Protein AF-A0A2I0J7Q1-F1 (afdb_monomer)

InterPro domains:
  IPR002937 Amine oxidase [PF01593] (71-118)
  IPR036188 FAD/NAD(P)-binding domain superfamily [G3DSA:3.50.50.60] (27-118)
  IPR036188 FAD/NAD(P)-binding domain superfamily [SSF51905] (60-118)
  IPR050464 Zeta Carotene Desaturase and Related Oxidoreductases [PTHR42923] (53-118)

Organism: Punica granatum (NCBI:txid22663)

Radius of gyration: 31.83 Å; Cα contacts (8 Å, |Δi|>4): 105; chains: 1; bounding box: 66×80×73 Å

Nearest PDB structures (foldseek):
  5mog-assembly1_C  TM=1.011E+00  e=1.249E-06  Oryza sativa Indica Group
  4e0v-assembly1_B  TM=7.096E-01  e=1.143E-04  Bothrops jararacussu
  5z2g-assembly1_A  TM=7.020E-01  e=7.630E-04  Naja atra
  5ts5-assembly2_C  TM=7.085E-01  e=8.697E-04  Bothrops atrox
  1reo-assembly1_A  TM=7.140E-01  e=7.630E-04  Gloydius halys

Foldseek 3Di:
DDDDDDDDPPPPPPPPDPPPPPPPDDDDDDDPDPPPCPDPVNVVVVVVLCCLLVDDADPDAEEAEAEAQAPVSVVVCSSSVSNHHHYDYDYPDPFHHVCATWDADPVRDIDGSDDDDD

Secondary structure (DSSP, 8-state):
-----------------------------PPPPP--TTSHHHHHHHHHHHHHHHSPPPSSPPEEEEE--BHHHHHHHHHHHHTT-EEEEE-SSSSSBGGG-EEE-SSS-EEESS----

Structure (mmCIF, N/CA/C/O backbone):
data_AF-A0A2I0J7Q1-F1
#
_entry.id   AF-A0A2I0J7Q1-F1
#
loop_
_atom_site.group_PDB
_atom_site.id
_atom_site.type_symbol
_atom_site.label_atom_id
_atom_site.label_alt_id
_atom_site.label_comp_id
_atom_site.label_asym_id
_atom_site.label_entity_id
_atom_site.label_seq_id
_atom_site.pdbx_PDB_ins_code
_atom_site.Cartn_x
_atom_site.Cartn_y
_atom_site.Cartn_z
_atom_site.occupancy
_atom_site.B_iso_or_equiv
_atom_site.auth_seq_id
_atom_site.auth_comp_id
_atom_site.auth_asym_id
_atom_site.auth_atom_id
_atom_site.pdbx_PDB_model_num
ATOM 1 N N . MET A 1 1 ? 40.558 65.010 -53.319 1.00 40.22 1 MET A N 1
ATOM 2 C CA . MET A 1 1 ? 39.927 65.103 -51.984 1.00 40.22 1 MET A CA 1
ATOM 3 C C . MET A 1 1 ? 39.454 63.716 -51.587 1.00 40.22 1 MET A C 1
ATOM 5 O O . MET A 1 1 ? 38.856 63.064 -52.430 1.00 40.22 1 MET A O 1
ATOM 9 N N . GLY A 1 2 ? 39.738 63.268 -50.361 1.00 37.12 2 GLY A N 1
ATOM 10 C CA . GLY A 1 2 ? 39.254 61.985 -49.833 1.00 37.12 2 GLY A CA 1
ATOM 11 C C . GLY A 1 2 ? 40.355 61.156 -49.176 1.00 37.12 2 GLY A C 1
ATOM 12 O O . GLY A 1 2 ? 40.897 60.236 -49.775 1.00 37.12 2 GLY A O 1
ATOM 13 N N . THR A 1 3 ? 40.706 61.518 -47.947 1.00 38.22 3 THR A N 1
ATOM 14 C CA . THR A 1 3 ? 41.602 60.792 -47.038 1.00 38.22 3 THR A CA 1
ATOM 15 C C . THR A 1 3 ? 41.003 59.445 -46.623 1.00 38.22 3 THR A C 1
ATOM 17 O O . THR A 1 3 ? 39.934 59.418 -46.018 1.00 38.22 3 THR A O 1
ATOM 20 N N . SER A 1 4 ? 41.707 58.338 -46.876 1.00 36.66 4 SER A N 1
ATOM 21 C CA . SER A 1 4 ? 41.427 57.044 -46.240 1.00 36.66 4 SER A CA 1
ATOM 22 C C . SER A 1 4 ? 42.378 56.865 -45.054 1.00 36.66 4 SER A C 1
ATOM 24 O O . SER A 1 4 ? 43.594 56.754 -45.221 1.00 36.66 4 SER A O 1
ATOM 26 N N . LEU A 1 5 ? 41.818 56.924 -43.846 1.00 37.75 5 LEU A N 1
ATOM 27 C CA . LEU A 1 5 ? 42.513 56.692 -42.582 1.00 37.75 5 LEU A CA 1
ATOM 28 C C . LEU A 1 5 ? 42.970 55.229 -42.506 1.00 37.75 5 LEU A C 1
ATOM 30 O O . LEU A 1 5 ? 42.154 54.309 -42.513 1.00 37.75 5 LEU A O 1
ATOM 34 N N . ARG A 1 6 ? 44.286 55.015 -42.415 1.00 40.81 6 ARG A N 1
ATOM 35 C CA . ARG A 1 6 ? 44.871 53.718 -42.060 1.00 40.81 6 ARG A CA 1
ATOM 36 C C . ARG A 1 6 ? 44.786 53.550 -40.546 1.00 40.81 6 ARG A C 1
ATOM 38 O O . ARG A 1 6 ? 45.542 54.193 -39.825 1.00 40.81 6 ARG A O 1
ATOM 45 N N . THR A 1 7 ? 43.922 52.661 -40.070 1.00 35.44 7 THR A N 1
ATOM 46 C CA . THR A 1 7 ? 43.975 52.198 -38.678 1.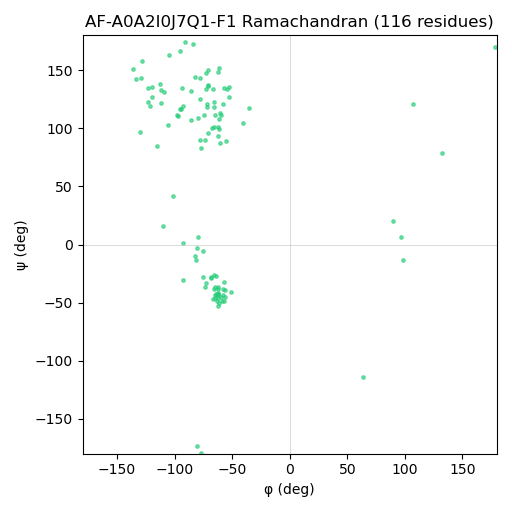00 35.44 7 THR A CA 1
ATOM 47 C C . THR A 1 7 ? 44.783 50.907 -38.638 1.00 35.44 7 THR A C 1
ATOM 49 O O . THR A 1 7 ? 44.411 49.912 -39.259 1.00 35.44 7 THR A O 1
ATOM 52 N N . ALA A 1 8 ? 45.920 50.929 -37.943 1.00 39.81 8 ALA A N 1
ATOM 53 C CA . ALA A 1 8 ? 46.731 49.744 -37.700 1.00 39.81 8 ALA A CA 1
ATOM 54 C C . ALA A 1 8 ? 45.939 48.758 -36.827 1.00 39.81 8 ALA A C 1
ATOM 56 O O . ALA A 1 8 ? 45.665 49.026 -35.658 1.00 39.81 8 ALA A O 1
ATOM 57 N N . TYR A 1 9 ? 45.555 47.620 -37.403 1.00 35.22 9 TYR A N 1
ATOM 58 C CA . TYR A 1 9 ? 44.965 46.518 -36.653 1.00 35.22 9 TYR A CA 1
ATOM 59 C C . TYR A 1 9 ? 46.098 45.781 -35.931 1.00 35.22 9 TYR A C 1
ATOM 61 O O . TYR A 1 9 ? 46.725 44.876 -36.483 1.00 35.22 9 TYR A O 1
ATOM 69 N N . ASN A 1 10 ? 46.409 46.208 -34.706 1.00 41.19 10 ASN A N 1
ATOM 70 C CA . ASN A 1 10 ? 47.273 45.442 -33.818 1.00 41.19 10 ASN A CA 1
ATOM 71 C C . ASN A 1 10 ? 46.601 44.088 -33.557 1.00 41.19 10 ASN A C 1
ATOM 73 O O . ASN A 1 10 ? 45.548 44.024 -32.921 1.00 41.19 10 ASN A O 1
ATOM 77 N N . ARG A 1 11 ? 47.204 42.995 -34.046 1.00 44.66 11 ARG A N 1
ATOM 78 C CA . ARG A 1 11 ? 46.897 41.649 -33.553 1.00 44.66 11 ARG A CA 1
ATOM 79 C C . ARG A 1 11 ? 47.271 41.621 -32.078 1.00 44.66 11 ARG A C 1
ATOM 81 O O . ARG A 1 11 ? 48.436 41.455 -31.737 1.00 44.66 11 ARG A O 1
ATOM 88 N N . ILE A 1 12 ? 46.279 41.778 -31.212 1.00 44.53 12 ILE A N 1
ATOM 89 C CA . ILE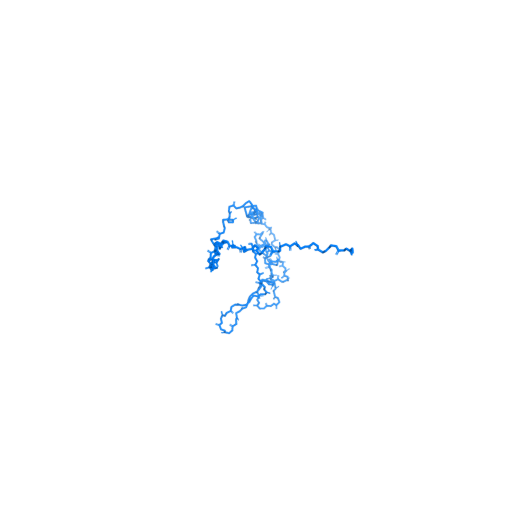 A 1 12 ? 46.401 41.386 -29.815 1.00 44.53 12 ILE A CA 1
ATOM 90 C C . ILE A 1 12 ? 46.506 39.859 -29.838 1.00 44.53 12 ILE A C 1
ATOM 92 O O . ILE A 1 12 ? 45.512 39.158 -30.034 1.00 44.53 12 ILE A O 1
ATOM 96 N N . SER A 1 13 ? 47.727 39.341 -29.709 1.00 53.47 13 SER A N 1
ATOM 97 C CA . SER A 1 13 ? 47.972 37.959 -29.313 1.00 53.47 13 SER A CA 1
ATOM 98 C C . SER A 1 13 ? 47.398 37.797 -27.913 1.00 53.47 13 SER A C 1
ATOM 100 O O . SER A 1 13 ? 48.027 38.141 -26.916 1.00 53.47 13 SER A O 1
ATOM 102 N N . ASN A 1 14 ? 46.150 37.349 -27.846 1.00 45.38 14 ASN A N 1
ATOM 103 C CA . ASN A 1 14 ? 45.514 37.028 -26.586 1.00 45.38 14 ASN A CA 1
ATOM 104 C C . ASN A 1 14 ? 46.082 35.671 -26.147 1.00 45.38 14 ASN A C 1
ATOM 106 O O . ASN A 1 14 ? 45.503 34.624 -26.437 1.00 45.38 14 ASN A O 1
ATOM 110 N N . GLU A 1 15 ? 47.253 35.687 -25.509 1.00 52.16 15 GLU A N 1
ATOM 111 C CA . GLU A 1 15 ? 47.702 34.591 -24.656 1.00 52.16 15 GLU A CA 1
ATOM 112 C C . GLU A 1 15 ? 46.671 34.460 -23.533 1.00 52.16 15 GLU A C 1
ATOM 114 O O . GLU A 1 15 ? 46.756 35.085 -22.476 1.00 52.16 15 GLU A O 1
ATOM 119 N N . ARG A 1 16 ? 45.616 33.678 -23.780 1.00 49.12 16 ARG A N 1
ATOM 120 C CA . ARG A 1 16 ? 44.777 33.188 -22.696 1.00 49.12 16 ARG A CA 1
ATOM 121 C C . ARG A 1 16 ? 45.672 32.267 -21.883 1.00 49.12 16 ARG A C 1
ATOM 123 O O . ARG A 1 16 ? 45.904 31.134 -22.290 1.00 49.12 16 ARG A O 1
ATOM 130 N N . SER A 1 17 ? 46.173 32.779 -20.759 1.00 54.31 17 SER A N 1
ATOM 131 C CA . SER A 1 17 ? 46.618 31.973 -19.624 1.00 54.31 17 SER A CA 1
ATOM 132 C C . SER A 1 17 ? 45.683 30.768 -19.523 1.00 54.31 17 SER A C 1
ATOM 134 O O . SER A 1 17 ? 44.464 30.950 -19.412 1.00 54.31 17 SER A O 1
ATOM 136 N N . SER A 1 18 ? 46.244 29.565 -19.688 1.00 56.41 18 SER A N 1
ATOM 137 C CA . SER A 1 18 ? 45.557 28.295 -19.477 1.00 56.41 18 SER A CA 1
ATOM 138 C C . SER A 1 18 ? 45.009 28.304 -18.060 1.00 56.41 18 SER A C 1
ATOM 140 O O . SER A 1 18 ? 45.699 27.932 -17.119 1.00 56.41 18 SER A O 1
ATOM 142 N N . ARG A 1 19 ? 43.785 28.806 -17.897 1.00 56.47 19 ARG A N 1
ATOM 143 C CA . ARG A 1 19 ? 43.023 28.643 -16.667 1.00 56.47 19 ARG A CA 1
ATOM 144 C C . ARG A 1 19 ? 42.907 27.144 -16.477 1.00 56.47 19 ARG A C 1
ATOM 146 O O . ARG A 1 19 ? 42.426 26.473 -17.389 1.00 56.47 19 ARG A O 1
ATOM 153 N N . ASP A 1 20 ? 43.407 26.664 -15.348 1.00 57.19 20 ASP A N 1
ATOM 154 C CA . ASP A 1 20 ? 43.403 25.267 -14.946 1.00 57.19 20 ASP A CA 1
ATOM 155 C C . ASP A 1 20 ? 42.059 24.621 -15.301 1.00 57.19 20 ASP A C 1
ATOM 157 O O . ASP A 1 20 ? 41.026 24.885 -14.679 1.00 57.19 20 ASP A O 1
ATOM 161 N N . ILE A 1 21 ? 42.051 23.816 -16.367 1.00 62.22 21 ILE A N 1
ATOM 162 C CA . ILE A 1 21 ? 40.899 22.994 -16.720 1.00 62.22 21 ILE A CA 1
ATOM 163 C C . ILE A 1 21 ? 40.899 21.875 -15.687 1.00 62.22 21 ILE A C 1
ATOM 165 O O . ILE A 1 21 ? 41.563 20.853 -15.856 1.00 62.22 21 ILE A O 1
ATOM 169 N N . TYR A 1 22 ? 40.210 22.092 -14.570 1.00 61.41 22 TYR A N 1
ATOM 170 C CA . TYR A 1 22 ? 39.952 21.024 -13.619 1.00 61.41 22 TYR A CA 1
ATOM 171 C C . TYR A 1 22 ? 39.171 19.925 -14.352 1.00 61.41 22 TYR A C 1
ATOM 173 O O . TYR A 1 22 ? 38.019 20.121 -14.739 1.00 61.41 22 TYR A O 1
ATOM 181 N N . ASN A 1 23 ? 39.808 18.771 -14.564 1.00 70.50 23 ASN A N 1
ATOM 182 C CA . ASN A 1 23 ? 39.132 17.563 -15.027 1.00 70.50 23 ASN A CA 1
ATOM 183 C C . ASN A 1 23 ? 38.109 17.156 -13.957 1.00 70.50 23 ASN A C 1
ATOM 185 O O . ASN A 1 23 ? 38.475 16.591 -12.926 1.00 70.50 23 ASN A O 1
ATOM 189 N N . LEU A 1 24 ? 36.832 17.466 -14.183 1.00 75.69 24 LEU A N 1
ATOM 190 C CA . LEU A 1 24 ? 35.731 16.978 -13.355 1.00 75.69 24 LEU A CA 1
ATOM 191 C C . LEU A 1 24 ? 35.707 15.447 -13.430 1.00 75.69 24 LEU A C 1
ATOM 193 O O . LEU A 1 24 ? 35.355 14.865 -14.454 1.00 75.69 24 LEU A O 1
ATOM 197 N N . GLN A 1 25 ? 36.109 14.789 -12.345 1.00 79.38 25 GLN A N 1
ATOM 198 C CA . GLN A 1 25 ? 36.050 13.338 -12.229 1.00 79.38 25 GLN A CA 1
ATOM 199 C C . GLN A 1 25 ? 34.657 12.933 -11.739 1.00 79.38 25 GLN A C 1
ATOM 201 O O . GLN A 1 25 ? 34.331 13.117 -10.568 1.00 79.38 25 GLN A O 1
ATOM 206 N N . VAL A 1 26 ? 33.837 12.369 -12.627 1.00 80.94 26 VAL A N 1
ATOM 207 C CA . VAL A 1 26 ? 32.555 11.764 -12.241 1.00 80.94 26 VAL A CA 1
ATOM 208 C C . VAL A 1 26 ? 32.850 10.467 -11.492 1.00 80.94 26 VAL A C 1
ATOM 210 O O . VAL A 1 26 ? 33.507 9.575 -12.029 1.00 80.94 26 VAL A O 1
ATOM 213 N N . ARG A 1 27 ? 32.389 10.359 -10.244 1.00 81.75 27 ARG A N 1
ATOM 214 C CA . ARG A 1 27 ? 32.436 9.116 -9.470 1.00 81.75 27 ARG A CA 1
ATOM 215 C C . ARG A 1 27 ? 31.021 8.701 -9.099 1.00 81.75 27 ARG A C 1
ATOM 217 O O . ARG A 1 27 ? 30.295 9.492 -8.506 1.00 81.75 27 ARG A O 1
ATOM 224 N N . CYS A 1 28 ? 30.663 7.462 -9.417 1.00 81.50 28 CYS A N 1
ATOM 225 C CA . CYS A 1 28 ? 29.479 6.828 -8.854 1.00 81.50 28 CYS A CA 1
ATOM 226 C C . CYS A 1 28 ? 29.811 6.450 -7.410 1.00 81.50 28 CYS A C 1
ATOM 228 O O . CYS A 1 28 ? 30.679 5.608 -7.178 1.00 81.50 28 CYS A O 1
ATOM 230 N N . ILE A 1 29 ? 29.180 7.125 -6.457 1.00 86.12 29 ILE A N 1
ATOM 231 C CA . ILE A 1 29 ? 29.279 6.812 -5.035 1.00 86.12 29 ILE A CA 1
ATOM 232 C C . ILE A 1 29 ? 27.870 6.716 -4.470 1.00 86.12 29 ILE A C 1
ATOM 234 O O . ILE A 1 29 ? 26.994 7.494 -4.855 1.00 86.12 29 ILE A O 1
ATOM 238 N N . ASP A 1 30 ? 27.674 5.791 -3.540 1.00 85.81 30 ASP A N 1
ATOM 239 C CA . ASP A 1 30 ? 26.460 5.769 -2.744 1.00 85.81 30 ASP A CA 1
ATOM 240 C C . ASP A 1 30 ? 26.522 6.938 -1.768 1.00 85.81 30 ASP A C 1
ATOM 242 O O . ASP A 1 30 ? 27.434 7.047 -0.942 1.00 85.81 30 ASP A O 1
ATOM 246 N N . TYR A 1 31 ? 25.567 7.853 -1.890 1.00 81.00 31 TYR A N 1
ATOM 247 C CA . TYR A 1 31 ? 25.422 8.909 -0.906 1.00 81.00 31 TYR A CA 1
ATOM 248 C C . TYR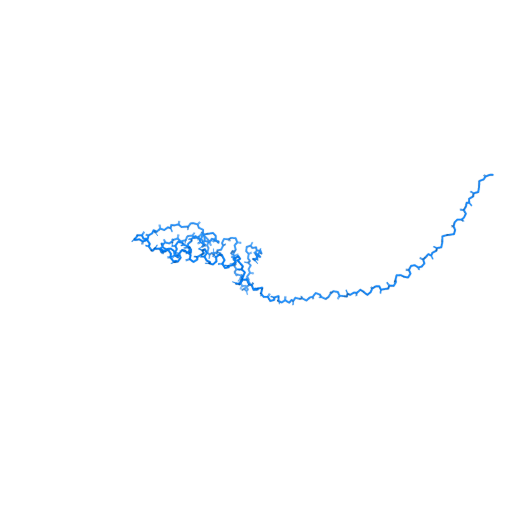 A 1 31 ? 24.878 8.302 0.389 1.00 81.00 31 TYR A C 1
ATOM 250 O O . TYR A 1 31 ? 23.961 7.476 0.337 1.00 81.00 31 TYR A O 1
ATOM 258 N N . PRO A 1 32 ? 25.418 8.693 1.557 1.00 86.69 32 PRO A N 1
ATOM 259 C CA . PRO A 1 32 ? 24.871 8.231 2.819 1.00 86.69 32 PRO A CA 1
ATOM 260 C C . PRO A 1 32 ? 23.393 8.618 2.886 1.00 86.69 32 PRO A C 1
ATOM 262 O O . PRO A 1 32 ? 23.026 9.750 2.559 1.00 86.69 32 PRO A O 1
ATOM 265 N N . ARG A 1 33 ? 22.549 7.668 3.304 1.00 85.06 33 ARG A N 1
ATOM 266 C CA . ARG A 1 33 ? 21.126 7.924 3.542 1.00 85.06 33 ARG A CA 1
ATOM 267 C C . ARG A 1 33 ? 21.010 9.130 4.489 1.00 85.06 33 ARG A C 1
ATOM 269 O O . ARG A 1 33 ? 21.645 9.105 5.546 1.00 85.06 33 ARG A O 1
ATOM 276 N N . PRO A 1 34 ? 20.242 10.174 4.134 1.00 87.75 34 PRO A N 1
ATOM 277 C CA . PRO A 1 34 ? 20.009 11.288 5.043 1.00 87.75 34 PRO A CA 1
ATOM 278 C C . PRO A 1 34 ? 19.304 10.800 6.316 1.00 87.75 34 PRO A C 1
ATOM 280 O O . PRO A 1 34 ? 18.560 9.821 6.278 1.00 87.75 34 PRO A O 1
ATOM 283 N N . ASP A 1 35 ? 19.524 11.487 7.437 1.00 90.62 35 ASP A N 1
ATOM 284 C CA . ASP A 1 35 ? 18.767 11.242 8.669 1.00 90.62 35 ASP A CA 1
ATOM 285 C C . ASP A 1 35 ? 17.329 11.744 8.480 1.00 90.62 35 ASP A C 1
ATOM 287 O O . ASP A 1 35 ? 17.057 12.942 8.575 1.00 90.62 35 ASP A O 1
ATOM 291 N N . LEU A 1 36 ? 16.424 10.832 8.122 1.00 88.62 36 LEU A N 1
ATOM 292 C CA . LEU A 1 36 ? 15.019 11.140 7.853 1.00 88.62 36 LEU A CA 1
ATOM 293 C C . LEU A 1 36 ? 14.169 10.971 9.110 1.00 88.62 36 LEU A C 1
ATOM 295 O O . LEU A 1 36 ? 13.178 11.677 9.292 1.00 88.62 36 LEU A O 1
ATOM 299 N N . GLU A 1 37 ? 14.567 10.055 9.983 1.00 92.00 37 GLU A N 1
ATOM 300 C CA . GLU A 1 37 ? 13.816 9.602 11.144 1.00 92.00 37 GLU A CA 1
ATOM 301 C C . GLU A 1 37 ? 13.691 10.687 12.221 1.00 92.00 37 GLU A C 1
ATOM 303 O O . GLU A 1 37 ? 12.695 10.728 12.943 1.00 92.00 37 GLU A O 1
ATOM 308 N N . ASN A 1 38 ? 14.658 11.604 12.294 1.00 93.50 38 ASN A N 1
ATOM 309 C CA . ASN A 1 38 ? 14.632 12.730 13.228 1.00 93.50 38 ASN A CA 1
ATOM 310 C C . ASN A 1 38 ? 14.017 14.008 12.634 1.00 93.50 38 ASN A C 1
ATOM 312 O O . ASN A 1 38 ? 13.959 15.042 13.305 1.00 93.50 38 ASN A O 1
ATOM 316 N N . THR A 1 39 ? 13.556 13.976 11.380 1.00 94.12 39 THR A N 1
ATOM 317 C CA . THR A 1 39 ? 12.941 1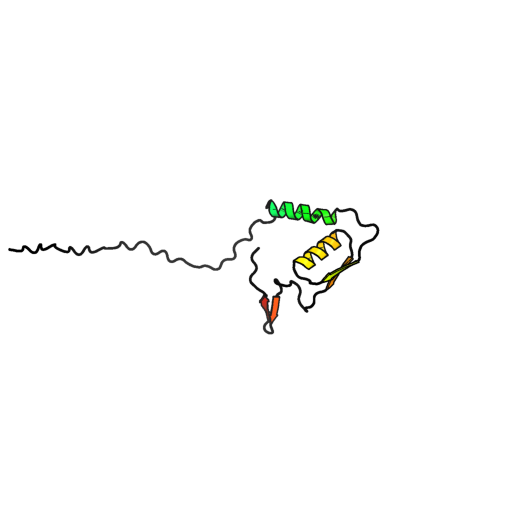5.151 10.750 1.00 94.12 39 THR A CA 1
ATOM 318 C C . THR A 1 39 ? 11.550 15.424 11.317 1.00 94.12 39 THR A C 1
ATOM 320 O O . THR A 1 39 ? 10.798 14.507 11.645 1.00 94.12 39 THR A O 1
ATOM 323 N N . VAL A 1 40 ? 11.166 16.703 11.377 1.00 96.25 40 VAL A N 1
ATOM 324 C CA . VAL A 1 40 ? 9.842 17.122 11.874 1.00 96.25 40 VAL A CA 1
ATOM 325 C C . VAL A 1 40 ? 8.715 16.434 11.099 1.00 96.25 40 VAL A C 1
ATOM 327 O O . VAL A 1 40 ? 7.801 15.887 11.709 1.00 96.25 40 VAL A O 1
ATOM 330 N N . ASN A 1 41 ? 8.826 16.388 9.769 1.00 94.12 41 ASN A N 1
ATOM 331 C CA . ASN A 1 41 ? 7.816 15.782 8.900 1.00 94.12 41 ASN A CA 1
ATOM 332 C C . ASN A 1 41 ? 7.643 14.284 9.182 1.00 94.12 41 ASN A C 1
ATOM 334 O O . ASN A 1 41 ? 6.519 13.784 9.213 1.00 94.12 41 ASN A O 1
ATOM 338 N N . PHE A 1 42 ? 8.748 13.565 9.397 1.00 94.12 42 PHE A N 1
ATOM 339 C CA . PHE A 1 42 ? 8.695 12.143 9.717 1.00 94.12 42 PHE A CA 1
ATOM 340 C C . PHE A 1 42 ? 8.059 11.902 11.087 1.00 94.12 42 PHE A C 1
ATOM 342 O O . PHE A 1 42 ? 7.160 11.069 11.206 1.00 94.12 42 PHE A O 1
ATOM 349 N N . LEU A 1 43 ? 8.481 12.653 12.108 1.00 95.94 43 LEU A N 1
ATOM 350 C CA . LEU A 1 43 ? 7.953 12.528 13.466 1.00 95.94 43 LEU A CA 1
ATOM 351 C C . LEU A 1 43 ? 6.457 12.866 13.530 1.00 95.94 43 LEU A C 1
ATOM 353 O O . LEU A 1 43 ? 5.687 12.132 14.149 1.00 95.94 43 LEU A O 1
ATOM 357 N N . GLU A 1 44 ? 6.021 13.926 12.846 1.00 96.19 44 GLU A N 1
ATOM 358 C CA . GLU A 1 44 ? 4.608 14.303 12.754 1.00 96.19 44 GLU A CA 1
ATOM 359 C C . GLU A 1 44 ? 3.783 13.218 12.049 1.00 96.19 44 GLU A C 1
ATOM 361 O O . GLU A 1 44 ? 2.765 12.764 12.576 1.00 96.19 44 GLU A O 1
ATOM 366 N N . ALA A 1 45 ? 4.245 12.730 10.894 1.00 94.31 45 ALA A N 1
ATOM 367 C CA . ALA A 1 45 ? 3.567 11.661 10.167 1.00 94.31 45 ALA A CA 1
ATOM 368 C C . ALA A 1 45 ? 3.506 10.355 10.977 1.00 94.31 45 ALA A C 1
ATOM 370 O O . ALA A 1 45 ? 2.487 9.654 10.951 1.00 94.31 45 ALA A O 1
ATOM 371 N N . ALA A 1 46 ? 4.564 10.027 11.723 1.00 94.56 46 ALA A N 1
ATOM 372 C CA . ALA A 1 46 ? 4.606 8.874 12.616 1.00 94.56 46 ALA A CA 1
ATOM 373 C C . ALA A 1 46 ? 3.601 9.022 13.766 1.00 94.56 46 ALA A C 1
ATOM 375 O O . ALA A 1 46 ? 2.854 8.079 14.050 1.00 94.56 46 ALA A O 1
ATOM 376 N N . GLN A 1 47 ? 3.522 10.211 14.369 1.00 96.19 47 GLN A N 1
ATOM 377 C CA . GLN A 1 47 ? 2.555 10.521 15.417 1.00 96.19 47 GLN A CA 1
ATOM 378 C C . GLN A 1 47 ? 1.120 10.400 14.893 1.00 96.19 47 GLN A C 1
ATOM 380 O O . GLN A 1 47 ? 0.323 9.665 15.477 1.00 96.19 47 GLN A O 1
ATOM 385 N N . LEU A 1 48 ? 0.798 11.031 13.758 1.00 95.50 48 LEU A N 1
ATOM 386 C CA . LEU A 1 48 ? -0.516 10.929 13.114 1.00 95.50 48 LEU A CA 1
ATOM 387 C C . LEU A 1 48 ? -0.862 9.475 12.784 1.00 95.50 48 LEU A C 1
ATOM 389 O O . LEU A 1 48 ? -1.960 9.010 13.085 1.00 95.50 48 LEU A O 1
ATOM 393 N N . SER A 1 49 ? 0.096 8.719 12.250 1.00 95.69 49 SER A N 1
ATOM 394 C CA . SER A 1 49 ? -0.081 7.296 11.957 1.00 95.69 49 SER A CA 1
ATOM 395 C C . SER A 1 49 ? -0.363 6.464 13.207 1.00 95.69 49 SER A C 1
ATOM 397 O O . SER A 1 49 ? -1.126 5.502 13.142 1.00 95.69 49 SER A O 1
ATOM 399 N N . SER A 1 50 ? 0.263 6.802 14.339 1.00 96.12 50 SER A N 1
ATOM 400 C CA . SER A 1 50 ? 0.095 6.071 15.597 1.00 96.12 50 SER A CA 1
ATOM 401 C C . SER A 1 50 ? -1.321 6.185 16.166 1.00 96.12 50 SER A C 1
ATOM 403 O O . SER A 1 50 ? -1.778 5.246 16.820 1.00 96.12 50 SER A O 1
ATOM 405 N N . THR A 1 51 ? -2.042 7.269 15.844 1.00 96.19 51 THR A N 1
ATOM 406 C CA . THR A 1 51 ? -3.392 7.532 16.368 1.00 96.19 51 THR A CA 1
ATOM 407 C C . THR A 1 51 ? -4.374 6.405 16.049 1.00 96.19 51 THR A C 1
ATOM 409 O O . THR A 1 51 ? -5.151 6.015 16.917 1.00 96.19 51 THR A O 1
ATOM 412 N N . PHE A 1 52 ? -4.279 5.803 14.856 1.00 95.31 52 PHE A N 1
ATOM 413 C CA . PHE A 1 52 ? -5.102 4.660 14.449 1.00 95.31 52 PHE A CA 1
ATOM 414 C C . PHE A 1 52 ? -4.837 3.411 15.296 1.00 95.31 52 PHE A C 1
ATOM 416 O O . PHE A 1 52 ? -5.773 2.691 15.630 1.00 95.31 52 PHE A O 1
ATOM 423 N N . ARG A 1 53 ? -3.584 3.166 15.702 1.00 94.62 53 ARG A N 1
ATOM 424 C CA . ARG A 1 53 ? -3.245 2.030 16.575 1.00 94.62 53 ARG A CA 1
ATOM 425 C C . ARG A 1 53 ? -3.694 2.251 18.014 1.00 94.62 53 ARG A C 1
ATOM 427 O O . ARG A 1 53 ? -4.115 1.301 18.670 1.00 94.62 53 ARG A O 1
ATOM 434 N N . SER A 1 54 ? -3.611 3.481 18.510 1.00 94.69 54 SER A N 1
ATOM 435 C CA . SER A 1 54 ? -4.045 3.826 19.868 1.00 94.69 54 SER A CA 1
ATOM 436 C C . SER A 1 54 ? -5.552 4.068 19.996 1.00 94.69 54 SER A C 1
ATOM 438 O O . SER A 1 54 ? -6.043 4.206 21.113 1.00 94.69 54 SER A O 1
ATOM 440 N N . ALA A 1 55 ? -6.286 4.155 18.884 1.00 91.56 55 ALA A N 1
ATOM 441 C CA . ALA A 1 55 ? -7.721 4.397 18.905 1.00 91.56 55 ALA A CA 1
ATOM 442 C C . ALA A 1 55 ? -8.477 3.257 19.624 1.00 91.56 55 ALA A C 1
ATOM 444 O O . ALA A 1 55 ? -8.058 2.093 19.554 1.00 91.56 55 ALA A O 1
ATOM 445 N N . PRO A 1 56 ? -9.605 3.564 20.296 1.00 95.38 56 PRO A N 1
ATOM 446 C CA . PRO A 1 56 ? -10.478 2.545 20.864 1.00 95.38 56 PRO A CA 1
ATOM 447 C C . PRO A 1 56 ? -10.878 1.510 19.813 1.00 95.38 56 PRO A C 1
ATOM 449 O O . PRO A 1 56 ? -11.235 1.856 18.685 1.00 95.38 56 PRO A O 1
ATOM 452 N N . ARG A 1 57 ? -10.827 0.228 20.186 1.00 96.50 57 ARG A N 1
ATOM 453 C CA . ARG A 1 57 ? -11.203 -0.858 19.277 1.00 96.50 57 ARG A CA 1
ATOM 454 C C . ARG A 1 57 ? -12.719 -0.842 19.056 1.00 96.50 57 ARG A C 1
ATOM 456 O O . ARG A 1 57 ? -13.459 -0.687 20.027 1.00 96.50 57 ARG A O 1
ATOM 463 N N . PRO A 1 58 ? -13.198 -1.020 17.814 1.00 97.25 58 PRO A N 1
ATOM 464 C CA . PRO A 1 58 ? -14.628 -1.059 17.542 1.00 97.25 58 PRO A CA 1
ATOM 465 C C . PRO A 1 58 ? -15.249 -2.306 18.182 1.00 97.25 58 PRO A C 1
ATOM 467 O O . PRO A 1 58 ? -14.741 -3.409 17.993 1.00 97.25 58 PRO A O 1
ATOM 470 N N . GLU A 1 59 ? -16.389 -2.155 18.863 1.00 97.56 59 GLU A N 1
ATOM 471 C CA . GLU A 1 59 ? -17.153 -3.295 19.409 1.00 97.56 59 GLU A CA 1
ATOM 472 C C . GLU A 1 59 ? -17.543 -4.298 18.315 1.00 97.56 59 GLU A C 1
ATOM 474 O O . GLU A 1 59 ? -17.602 -5.506 18.538 1.00 97.56 59 GLU A O 1
ATOM 479 N N . ARG A 1 60 ? -17.774 -3.789 17.099 1.00 97.75 60 ARG A N 1
ATOM 480 C CA . ARG A 1 60 ? -18.078 -4.586 15.915 1.00 97.75 60 ARG A CA 1
ATOM 481 C C . ARG A 1 60 ? -17.182 -4.167 14.744 1.00 97.75 60 ARG A C 1
ATOM 483 O O . ARG A 1 60 ? -17.505 -3.198 14.053 1.00 97.75 60 ARG A O 1
ATOM 490 N N . PRO A 1 61 ? -16.069 -4.880 14.496 1.00 98.19 61 PRO A N 1
ATOM 491 C CA . PRO A 1 61 ? -15.199 -4.625 13.354 1.00 98.19 61 PRO A CA 1
ATOM 492 C C . PRO A 1 61 ? -15.954 -4.654 12.021 1.00 98.19 61 PRO A C 1
ATOM 494 O O . PRO A 1 61 ? -16.733 -5.569 11.745 1.00 98.19 61 PRO A O 1
ATOM 497 N N . LEU A 1 62 ? -15.704 -3.655 11.174 1.00 98.56 62 LEU A N 1
ATOM 498 C CA . LEU A 1 62 ? -16.231 -3.613 9.816 1.00 98.56 62 LEU A CA 1
ATOM 499 C C . LEU A 1 62 ? -15.418 -4.532 8.904 1.00 98.56 62 LEU A C 1
ATOM 501 O O . LEU A 1 62 ? -14.194 -4.599 9.016 1.00 98.56 62 LEU A O 1
ATOM 505 N N . LYS A 1 63 ? -16.105 -5.181 7.962 1.00 98.62 63 LYS A N 1
ATOM 506 C CA . LYS A 1 63 ? -15.487 -5.842 6.809 1.00 98.62 63 LYS A CA 1
ATOM 507 C C . LYS A 1 63 ? -15.529 -4.875 5.636 1.00 98.62 63 LYS A C 1
ATOM 509 O O . LYS A 1 63 ? -16.617 -4.485 5.219 1.00 98.62 63 LYS A O 1
ATOM 514 N N . VAL A 1 64 ? -14.367 -4.458 5.145 1.00 98.81 64 VAL A N 1
ATOM 515 C CA . VAL A 1 64 ? -14.257 -3.370 4.162 1.00 98.81 64 VAL A CA 1
ATOM 516 C C . VAL A 1 64 ? -13.580 -3.884 2.905 1.00 98.81 64 VAL A C 1
ATOM 518 O O . VAL A 1 64 ? -12.436 -4.312 2.970 1.00 98.81 64 VAL A O 1
ATOM 521 N N . VAL A 1 65 ? -14.261 -3.831 1.763 1.00 98.81 65 VAL A N 1
ATOM 522 C CA . VAL A 1 65 ? -13.663 -4.198 0.472 1.00 98.81 65 VAL A CA 1
ATOM 523 C C . VAL A 1 65 ? -12.938 -2.990 -0.116 1.00 98.81 65 VAL A C 1
ATOM 525 O O . VAL A 1 65 ? -13.502 -1.899 -0.173 1.00 98.81 65 VAL A O 1
ATOM 528 N N . ILE A 1 66 ? -11.702 -3.189 -0.567 1.00 98.88 66 ILE A N 1
ATOM 529 C CA . ILE A 1 66 ? -10.861 -2.171 -1.202 1.00 98.88 66 ILE A CA 1
ATOM 530 C C . ILE A 1 66 ? -10.452 -2.695 -2.580 1.00 98.88 66 ILE A C 1
ATOM 532 O O . ILE A 1 66 ? -9.851 -3.763 -2.676 1.00 98.88 66 ILE A O 1
ATOM 536 N N . ALA A 1 67 ? -10.770 -1.950 -3.639 1.00 98.75 67 ALA A N 1
ATOM 537 C CA . ALA A 1 67 ? -10.401 -2.293 -5.011 1.00 98.75 67 ALA A CA 1
ATOM 538 C C . ALA A 1 67 ? -9.134 -1.530 -5.438 1.00 98.75 67 ALA A C 1
ATOM 540 O O . ALA A 1 67 ? -9.162 -0.313 -5.612 1.00 98.75 67 ALA A O 1
ATOM 541 N N . GLY A 1 68 ? -8.038 -2.263 -5.617 1.00 98.69 68 GLY A N 1
ATOM 542 C CA . GLY A 1 68 ? -6.717 -1.789 -6.025 1.00 98.69 68 GLY A CA 1
ATOM 543 C C . GLY A 1 68 ? -5.702 -1.798 -4.880 1.00 98.69 68 GLY A C 1
ATOM 544 O O . GLY A 1 68 ? -5.867 -1.086 -3.891 1.00 98.69 68 GLY A O 1
ATOM 545 N N . ALA A 1 69 ? -4.601 -2.532 -5.043 1.00 98.62 69 ALA A N 1
ATOM 546 C CA . ALA A 1 69 ? -3.486 -2.621 -4.096 1.00 98.62 69 ALA A CA 1
ATOM 547 C C . ALA A 1 69 ? -2.273 -1.766 -4.514 1.00 98.62 69 ALA A C 1
ATOM 549 O O . ALA A 1 69 ? -1.116 -2.178 -4.401 1.00 98.62 69 ALA A O 1
ATOM 550 N N . GLY A 1 70 ? -2.534 -0.549 -4.998 1.00 98.62 70 GLY A N 1
ATOM 551 C CA . GLY A 1 70 ? -1.520 0.507 -5.090 1.00 98.62 70 GLY A CA 1
ATOM 552 C C . GLY A 1 70 ? -1.247 1.167 -3.734 1.00 98.62 70 GLY A C 1
ATOM 553 O O . GLY A 1 70 ? -1.893 0.837 -2.741 1.00 98.62 70 GLY A O 1
ATOM 554 N N . LEU A 1 71 ? -0.346 2.157 -3.691 1.00 98.31 71 LEU A N 1
ATOM 555 C CA . LEU A 1 71 ? 0.000 2.878 -2.451 1.00 98.31 71 LEU A CA 1
ATOM 556 C C . LEU A 1 71 ? -1.225 3.404 -1.685 1.00 98.31 71 LEU A C 1
ATOM 558 O O . LEU A 1 71 ? -1.283 3.279 -0.465 1.00 98.31 71 LEU A O 1
ATOM 562 N N . ALA A 1 72 ? -2.223 3.944 -2.394 1.00 98.50 72 ALA A N 1
ATOM 563 C CA . ALA A 1 72 ? -3.456 4.429 -1.777 1.00 98.50 72 ALA A CA 1
ATOM 564 C C . ALA A 1 72 ? -4.236 3.297 -1.086 1.00 98.50 72 ALA A C 1
ATOM 566 O O . ALA A 1 72 ? -4.520 3.394 0.104 1.00 98.50 72 ALA A O 1
ATOM 567 N N . GLY A 1 73 ? -4.524 2.201 -1.797 1.00 98.75 73 GLY A N 1
ATOM 568 C CA . GLY A 1 73 ? -5.280 1.073 -1.245 1.00 98.75 73 GLY A CA 1
ATOM 569 C C . GLY A 1 73 ? -4.537 0.339 -0.129 1.00 98.75 73 GLY A C 1
ATOM 570 O O . GLY A 1 73 ? -5.145 -0.003 0.883 1.00 98.75 73 GLY A O 1
ATOM 571 N N . LEU A 1 74 ? -3.216 0.177 -0.258 1.00 98.75 74 LEU A N 1
ATOM 572 C CA . LEU A 1 74 ? -2.359 -0.373 0.797 1.00 98.75 74 LEU A CA 1
ATOM 573 C C . LEU A 1 74 ? -2.373 0.511 2.052 1.00 98.75 74 LEU A C 1
ATOM 575 O O . LEU A 1 74 ? -2.522 -0.003 3.159 1.00 98.75 74 LEU A O 1
ATOM 579 N N . SER A 1 75 ? -2.284 1.834 1.891 1.00 98.38 75 SER A N 1
ATOM 580 C CA . SER A 1 75 ? -2.380 2.793 2.998 1.00 98.38 75 SER A CA 1
ATOM 581 C C . SER A 1 75 ? -3.749 2.726 3.684 1.00 98.38 75 SER A C 1
ATOM 583 O O . SER A 1 75 ? -3.828 2.604 4.907 1.00 98.38 75 SER A O 1
ATOM 585 N N . THR A 1 76 ? -4.838 2.703 2.907 1.00 98.56 76 THR A N 1
ATOM 586 C CA . THR A 1 76 ? -6.201 2.539 3.430 1.00 98.56 76 THR A CA 1
ATOM 587 C C . THR A 1 76 ? -6.354 1.229 4.205 1.00 98.56 76 THR A C 1
ATOM 589 O O . THR A 1 76 ? -6.837 1.246 5.337 1.00 98.56 76 THR A O 1
ATOM 592 N N . ALA A 1 77 ? -5.907 0.103 3.639 1.00 98.69 77 ALA A N 1
ATOM 593 C CA . ALA A 1 77 ? -5.956 -1.199 4.297 1.00 98.69 77 ALA A CA 1
ATOM 594 C C . ALA A 1 77 ? -5.161 -1.191 5.609 1.00 98.69 77 ALA A C 1
ATOM 596 O O . ALA A 1 77 ? -5.673 -1.625 6.640 1.00 98.69 77 ALA A O 1
ATOM 597 N N . LYS A 1 78 ? -3.947 -0.629 5.594 1.00 98.25 78 LYS A N 1
ATOM 598 C CA . LYS A 1 78 ? -3.098 -0.496 6.780 1.00 98.25 78 LYS A CA 1
ATOM 599 C C . LYS A 1 78 ? -3.798 0.274 7.896 1.00 98.25 78 LYS A C 1
ATOM 601 O O . LYS A 1 78 ? -3.825 -0.206 9.022 1.00 98.25 78 LYS A O 1
ATOM 606 N N . TYR A 1 79 ? -4.393 1.433 7.614 1.00 98.25 79 TYR A N 1
ATOM 607 C CA . TYR A 1 79 ? -5.028 2.233 8.669 1.00 98.25 79 TYR A CA 1
ATOM 608 C C . TYR A 1 79 ? -6.335 1.629 9.184 1.00 98.25 79 TYR A C 1
ATOM 610 O O . TYR A 1 79 ? -6.617 1.716 10.378 1.00 98.25 79 TYR A O 1
ATOM 618 N N . LEU A 1 80 ? -7.105 0.959 8.322 1.00 98.19 80 LEU A N 1
ATOM 619 C CA . LEU A 1 80 ? -8.278 0.198 8.752 1.00 98.19 80 LEU A CA 1
ATOM 620 C C . LEU A 1 80 ? -7.885 -0.975 9.659 1.00 98.19 80 LEU A C 1
ATOM 622 O O . LEU A 1 80 ? -8.530 -1.190 10.684 1.00 98.19 80 LEU A O 1
ATOM 626 N N . ALA A 1 81 ? -6.823 -1.707 9.314 1.00 98.06 81 ALA A N 1
ATOM 627 C CA . ALA A 1 81 ? -6.297 -2.788 10.142 1.00 98.06 81 ALA A CA 1
ATOM 628 C C . ALA A 1 81 ? -5.744 -2.263 11.478 1.00 98.06 81 ALA A C 1
ATOM 630 O O . ALA A 1 81 ? -6.097 -2.791 12.535 1.00 98.06 81 ALA A O 1
ATOM 631 N N . ASP A 1 82 ? -4.960 -1.179 11.451 1.00 97.81 82 ASP A N 1
ATOM 632 C CA . ASP A 1 82 ? -4.431 -0.523 12.653 1.00 97.81 82 ASP A CA 1
ATOM 633 C C . ASP A 1 82 ? -5.565 -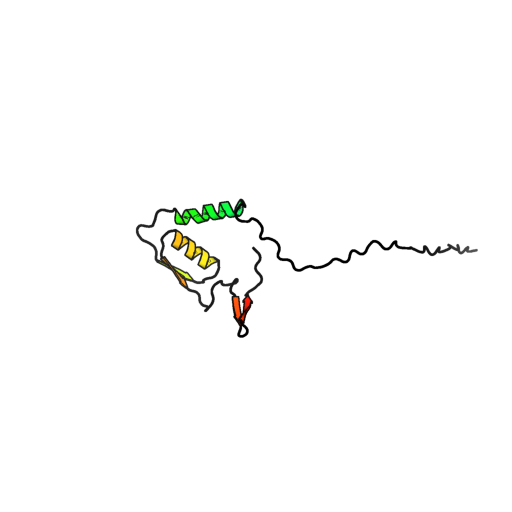0.110 13.604 1.00 97.81 82 ASP A C 1
ATOM 635 O O . ASP A 1 82 ? -5.441 -0.336 14.807 1.00 97.81 82 ASP A O 1
ATOM 639 N N . ALA A 1 83 ? -6.692 0.382 13.074 1.00 97.62 83 ALA A N 1
ATOM 640 C CA . ALA A 1 83 ? -7.900 0.733 13.831 1.00 97.62 83 ALA A CA 1
ATOM 641 C C . ALA A 1 83 ? -8.746 -0.474 14.301 1.00 97.62 83 ALA A C 1
ATOM 643 O O . ALA A 1 83 ? -9.706 -0.308 15.052 1.00 97.62 83 ALA A O 1
ATOM 644 N N . GLY A 1 84 ? -8.403 -1.703 13.903 1.00 97.81 84 GLY A N 1
ATOM 645 C CA . GLY A 1 84 ? -9.099 -2.926 14.317 1.00 97.81 84 GLY A CA 1
ATOM 646 C C . GLY A 1 84 ? -10.260 -3.355 13.414 1.00 97.81 84 GLY A C 1
ATOM 647 O O . GLY A 1 84 ? -11.124 -4.111 13.856 1.0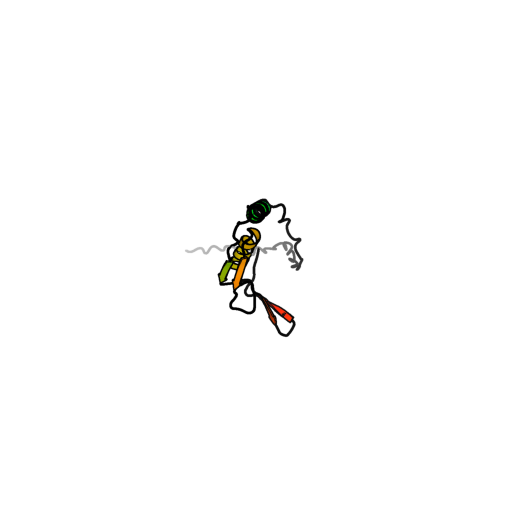0 97.81 84 GLY A O 1
ATOM 648 N N . HIS A 1 85 ? -10.306 -2.891 12.166 1.00 98.31 85 HIS A N 1
ATOM 649 C CA . HIS A 1 85 ? -11.231 -3.384 11.141 1.00 98.31 85 HIS A CA 1
ATOM 650 C C . HIS A 1 85 ? -10.625 -4.536 10.317 1.00 98.31 85 HIS A C 1
ATOM 652 O O . HIS A 1 85 ? -9.459 -4.890 10.469 1.00 98.31 85 HIS A O 1
ATOM 658 N N . GLN A 1 86 ? -11.434 -5.133 9.436 1.00 98.56 86 GLN A N 1
ATOM 659 C CA . GLN A 1 86 ? -11.062 -6.258 8.572 1.00 98.56 86 GLN A CA 1
ATOM 660 C C . GLN A 1 86 ? -11.106 -5.839 7.090 1.00 98.56 86 GLN A C 1
ATOM 662 O O . GLN A 1 86 ? -12.135 -6.019 6.429 1.00 98.56 86 GLN A O 1
ATOM 667 N N . PRO A 1 87 ? -10.027 -5.244 6.552 1.00 98.69 87 PRO A N 1
ATOM 668 C CA . PRO A 1 87 ? -9.951 -4.909 5.136 1.00 98.69 87 PRO A CA 1
ATOM 669 C C . PRO A 1 87 ? -9.755 -6.166 4.269 1.00 98.69 87 PRO A C 1
ATOM 671 O O . PRO A 1 87 ? -8.902 -7.003 4.551 1.00 98.69 87 PRO A O 1
ATOM 674 N N . LEU A 1 88 ? -10.520 -6.268 3.184 1.00 98.75 88 LEU A N 1
ATOM 675 C CA . LEU A 1 88 ? -10.322 -7.193 2.072 1.00 98.75 88 LEU A CA 1
ATOM 676 C C . LEU A 1 88 ? -9.793 -6.387 0.883 1.00 98.75 88 LEU A C 1
ATOM 678 O O . LEU A 1 88 ? -10.550 -5.671 0.227 1.00 98.75 88 LEU A O 1
ATOM 682 N N . LEU A 1 89 ? -8.490 -6.484 0.636 1.00 98.81 89 LEU A N 1
ATOM 683 C CA . LEU A 1 89 ? -7.809 -5.771 -0.440 1.00 98.81 89 LEU A CA 1
ATOM 684 C C . LEU A 1 89 ? -7.753 -6.648 -1.694 1.00 98.81 89 LEU A C 1
ATOM 686 O O . LEU A 1 89 ? -7.181 -7.734 -1.663 1.00 98.81 89 LEU A O 1
ATOM 690 N N . LEU A 1 90 ? -8.354 -6.177 -2.782 1.00 98.75 90 LEU A N 1
ATOM 691 C CA . LEU A 1 90 ? -8.442 -6.882 -4.057 1.00 98.75 90 LEU A CA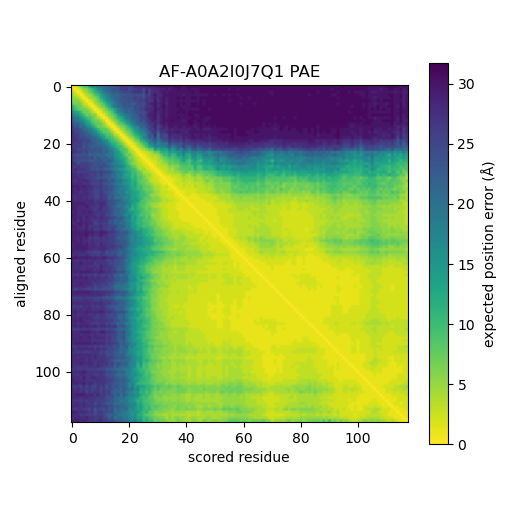 1
ATOM 692 C C . LEU A 1 90 ? -7.602 -6.147 -5.100 1.00 98.75 90 LEU A C 1
ATOM 694 O O . LEU A 1 90 ? -7.861 -4.980 -5.375 1.00 98.75 90 LEU A O 1
ATOM 698 N N . GLU A 1 91 ? -6.627 -6.817 -5.702 1.00 98.69 91 GLU A N 1
ATOM 699 C CA . GLU A 1 91 ? -5.838 -6.293 -6.822 1.00 98.69 91 GLU A CA 1
ATOM 700 C C . GLU A 1 91 ? -6.156 -7.087 -8.082 1.00 98.69 91 GLU A C 1
ATOM 702 O O . GLU A 1 91 ? -6.308 -8.304 -8.031 1.00 98.69 91 GLU A O 1
ATOM 707 N N . ALA A 1 92 ? -6.290 -6.385 -9.206 1.00 98.56 92 ALA A N 1
ATOM 708 C CA . ALA A 1 92 ? -6.633 -7.019 -10.473 1.00 98.56 92 ALA A CA 1
ATOM 709 C C . ALA A 1 92 ? -5.445 -7.766 -11.099 1.00 98.56 92 ALA A C 1
ATOM 711 O O . ALA A 1 92 ? -5.649 -8.708 -11.860 1.00 98.56 92 ALA A O 1
ATOM 712 N N . ARG A 1 93 ? -4.217 -7.320 -10.816 1.00 98.19 93 ARG A N 1
ATOM 713 C CA . ARG A 1 93 ? -2.977 -7.888 -11.354 1.00 98.19 93 ARG A CA 1
ATOM 714 C C . ARG A 1 93 ? -2.370 -8.909 -10.392 1.00 98.19 93 ARG A C 1
ATOM 716 O O . ARG A 1 93 ? -2.711 -8.967 -9.216 1.00 98.19 93 ARG A O 1
ATOM 723 N N . ASP A 1 94 ? -1.410 -9.669 -10.895 1.00 97.75 94 ASP A N 1
ATOM 724 C CA . ASP A 1 94 ? -0.567 -10.597 -10.133 1.00 97.75 94 ASP A CA 1
ATOM 725 C C . ASP A 1 94 ? 0.588 -9.904 -9.384 1.00 97.75 94 ASP A C 1
ATOM 727 O O . ASP A 1 94 ? 1.424 -10.560 -8.766 1.00 97.75 94 ASP A O 1
ATOM 731 N N . VAL A 1 95 ? 0.618 -8.568 -9.403 1.00 98.19 95 VAL A N 1
ATOM 732 C CA . VAL A 1 95 ? 1.637 -7.737 -8.764 1.00 98.19 95 VAL A CA 1
ATOM 733 C C . VAL A 1 95 ? 1.000 -6.591 -7.975 1.00 98.19 95 VAL A C 1
ATOM 735 O O . VAL A 1 95 ? 0.022 -5.966 -8.398 1.00 98.19 95 VAL A O 1
ATOM 738 N N . LEU A 1 96 ? 1.588 -6.275 -6.823 1.00 98.44 96 LEU A N 1
ATOM 739 C CA . LEU A 1 96 ? 1.176 -5.155 -5.976 1.00 98.44 96 LEU A CA 1
ATOM 740 C C . LEU A 1 96 ? 1.800 -3.829 -6.437 1.00 98.44 96 LEU A C 1
ATOM 742 O O . LEU A 1 96 ? 2.671 -3.784 -7.298 1.00 98.44 96 LEU A O 1
ATOM 746 N N . GLY A 1 97 ? 1.368 -2.720 -5.836 1.00 97.69 97 GLY A N 1
ATOM 747 C CA . GLY A 1 97 ? 2.048 -1.427 -5.953 1.00 97.69 97 GLY A CA 1
ATOM 748 C C . GLY A 1 97 ? 1.446 -0.477 -6.986 1.00 97.69 97 GLY A C 1
ATOM 749 O O . GLY A 1 97 ? 1.689 0.728 -6.935 1.00 97.69 97 GLY A O 1
ATOM 750 N N . GLY A 1 98 ? 0.567 -0.930 -7.879 1.00 97.50 98 GLY A N 1
ATOM 751 C CA . GLY A 1 98 ? -0.049 -0.015 -8.848 1.00 97.50 98 GLY A CA 1
ATOM 752 C C . GLY A 1 98 ? 1.013 0.571 -9.785 1.00 97.50 98 GLY A C 1
ATOM 753 O O . GLY A 1 98 ? 1.638 -0.164 -10.545 1.00 97.50 98 GLY A O 1
ATOM 754 N N . LYS A 1 99 ? 1.224 1.889 -9.680 1.00 97.62 99 LYS A N 1
ATOM 755 C CA . LYS A 1 99 ? 2.248 2.658 -10.409 1.00 97.62 99 LYS A CA 1
ATOM 756 C C . LYS A 1 99 ? 3.657 2.569 -9.804 1.00 97.62 99 LYS A C 1
ATOM 758 O O . LYS A 1 99 ? 4.574 3.163 -10.360 1.00 97.62 99 LYS A O 1
ATOM 763 N N . VAL A 1 100 ? 3.814 1.874 -8.676 1.00 97.75 100 VAL A N 1
ATOM 764 C CA . VAL A 1 100 ? 5.120 1.545 -8.074 1.00 97.75 100 VAL A CA 1
ATOM 765 C C . VAL A 1 100 ? 5.450 0.051 -8.181 1.00 97.75 100 VAL A C 1
ATOM 767 O O . VAL A 1 100 ? 6.285 -0.457 -7.447 1.00 97.75 100 VAL A O 1
ATOM 770 N N . ALA A 1 101 ? 4.743 -0.678 -9.050 1.00 98.12 101 ALA A N 1
ATOM 771 C CA . ALA A 1 101 ? 4.981 -2.102 -9.263 1.00 98.12 101 ALA A CA 1
ATOM 772 C C . ALA A 1 101 ? 6.302 -2.339 -10.009 1.00 98.12 101 ALA A C 1
ATOM 774 O O . ALA A 1 101 ? 6.687 -1.528 -10.860 1.00 98.12 101 ALA A O 1
ATOM 775 N N . ALA A 1 102 ? 6.925 -3.480 -9.732 1.00 98.12 102 ALA A N 1
ATOM 776 C CA . ALA A 1 102 ? 8.101 -3.983 -10.424 1.00 98.12 102 ALA A CA 1
ATOM 777 C C . ALA A 1 102 ? 7.934 -5.477 -10.712 1.00 98.12 102 ALA A C 1
ATOM 779 O O . ALA A 1 102 ? 7.264 -6.189 -9.960 1.00 98.12 102 ALA A O 1
ATOM 780 N N . TRP A 1 103 ? 8.559 -5.940 -11.786 1.00 98.31 103 TRP A N 1
ATOM 781 C CA . TRP A 1 103 ? 8.563 -7.335 -12.212 1.00 98.31 103 TRP A CA 1
ATOM 782 C C . TRP A 1 103 ? 9.993 -7.789 -12.436 1.00 98.31 103 TRP A C 1
ATOM 784 O O . TRP A 1 103 ? 10.886 -6.970 -12.650 1.00 98.31 103 TRP A O 1
ATOM 794 N N . LYS A 1 104 ? 10.185 -9.102 -12.383 1.00 98.06 104 LYS A N 1
ATOM 795 C CA . LYS A 1 104 ? 11.460 -9.747 -12.649 1.00 98.06 104 LYS A CA 1
ATOM 796 C C . LYS A 1 104 ? 11.370 -10.492 -13.976 1.00 98.06 104 LYS A C 1
ATOM 798 O O . LYS A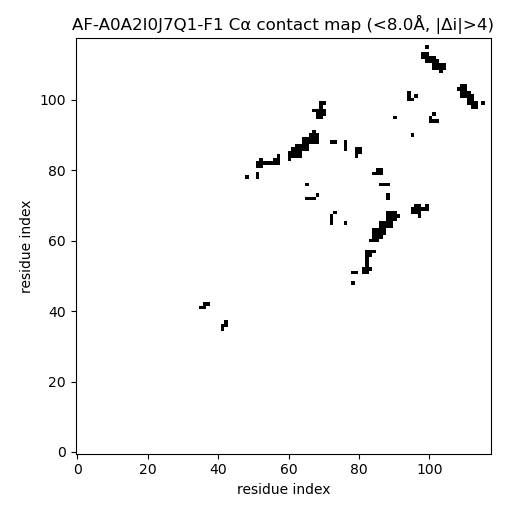 1 104 ? 10.387 -11.205 -14.183 1.00 98.06 104 LYS A O 1
ATOM 803 N N . ASP A 1 105 ? 12.345 -10.300 -14.854 1.00 97.75 105 ASP A N 1
ATOM 804 C CA . ASP A 1 105 ? 12.434 -11.027 -16.121 1.00 97.75 105 ASP A CA 1
ATOM 805 C C . ASP A 1 105 ? 13.038 -12.437 -15.949 1.00 97.75 105 ASP A C 1
ATOM 807 O O . ASP A 1 105 ? 13.225 -12.928 -14.831 1.00 97.75 105 ASP A O 1
ATOM 811 N N . GLU A 1 106 ? 13.287 -13.119 -17.068 1.00 97.88 106 GLU A N 1
ATOM 812 C CA . GLU A 1 106 ? 13.836 -14.481 -17.091 1.00 97.88 106 GLU A CA 1
ATOM 813 C C . GLU A 1 106 ? 15.295 -14.548 -16.613 1.00 97.88 106 GLU A C 1
ATOM 815 O O . GLU A 1 106 ? 15.700 -15.560 -16.037 1.00 97.88 106 GLU A O 1
ATOM 820 N N . ASP A 1 107 ? 16.056 -13.467 -16.797 1.00 98.00 107 ASP A N 1
ATOM 821 C CA . ASP A 1 107 ? 17.457 -13.352 -16.381 1.00 98.00 107 ASP A CA 1
ATOM 822 C C . ASP A 1 107 ? 17.585 -12.994 -14.889 1.00 98.00 107 ASP A C 1
ATOM 824 O O . ASP A 1 107 ? 18.639 -13.162 -14.269 1.00 98.00 107 ASP A O 1
ATOM 828 N N . GLY A 1 108 ? 16.477 -12.581 -14.274 1.00 97.69 108 GLY A N 1
ATOM 829 C CA . GLY A 1 108 ? 16.383 -12.250 -12.862 1.00 97.69 108 GLY A CA 1
ATOM 830 C C . GLY A 1 108 ? 16.511 -10.756 -12.564 1.00 97.69 108 GLY A C 1
ATOM 831 O O . GLY A 1 108 ? 16.519 -10.387 -11.380 1.00 97.69 108 GLY A O 1
ATOM 832 N N . ASP A 1 109 ? 16.561 -9.923 -13.603 1.00 97.06 109 ASP A N 1
ATOM 833 C CA . ASP A 1 109 ? 16.665 -8.474 -13.522 1.00 97.06 109 ASP A CA 1
ATOM 834 C C . ASP A 1 109 ? 15.290 -7.839 -13.288 1.00 97.06 109 ASP A C 1
ATOM 836 O O . ASP A 1 109 ? 14.249 -8.315 -13.751 1.00 97.06 109 ASP A O 1
ATOM 840 N N . TRP A 1 110 ? 15.270 -6.757 -12.507 1.00 97.44 110 TRP A N 1
ATOM 841 C CA . TRP A 1 110 ? 14.038 -6.045 -12.178 1.00 97.44 110 TRP A CA 1
ATOM 842 C C . TRP A 1 110 ? 13.794 -4.886 -13.138 1.00 97.44 110 TRP A C 1
ATOM 844 O O . TRP A 1 110 ? 14.676 -4.058 -13.363 1.00 97.44 110 TRP A O 1
ATOM 854 N N . TYR A 1 111 ? 12.556 -4.764 -13.610 1.00 97.31 111 TYR A N 1
ATOM 855 C CA . TYR A 1 111 ? 12.069 -3.578 -14.304 1.00 97.31 111 TYR A CA 1
ATOM 856 C C . TYR A 1 111 ? 10.831 -3.022 -13.601 1.00 97.31 111 TYR A C 1
ATOM 858 O O . TYR A 1 111 ? 9.913 -3.745 -13.202 1.00 97.31 111 TYR A O 1
ATOM 866 N N . GLU A 1 112 ? 10.819 -1.707 -13.418 1.00 97.81 112 GLU A N 1
ATOM 867 C 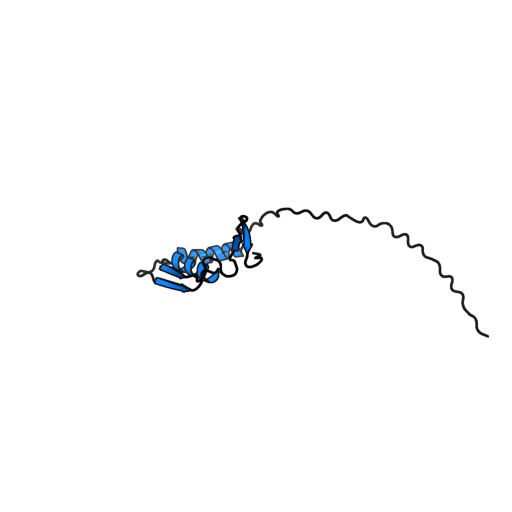CA . GLU A 1 112 ? 9.802 -1.001 -12.644 1.00 97.81 112 GLU A CA 1
ATOM 868 C C . GLU A 1 112 ? 8.816 -0.272 -13.557 1.00 97.81 112 GLU A C 1
ATOM 870 O O . GLU A 1 112 ? 9.084 0.002 -14.726 1.00 97.81 112 GLU A O 1
ATOM 875 N N . THR A 1 113 ? 7.662 0.101 -13.005 1.00 96.88 113 THR A N 1
ATOM 876 C CA . THR A 1 113 ? 6.680 0.926 -13.727 1.00 96.88 113 THR A CA 1
ATOM 877 C C . THR A 1 113 ? 7.225 2.329 -14.052 1.00 96.88 113 THR A C 1
ATOM 879 O O . THR A 1 113 ? 6.777 2.964 -15.006 1.00 96.88 113 THR A O 1
ATOM 882 N N . GLY A 1 114 ? 8.166 2.838 -13.255 1.00 96.38 114 GLY A N 1
ATOM 883 C CA . GLY A 1 114 ? 8.813 4.134 -13.443 1.00 96.38 114 GLY A CA 1
ATOM 884 C C . GLY A 1 114 ? 9.803 4.423 -12.318 1.00 96.38 114 GLY A C 1
ATOM 885 O O . GLY A 1 114 ? 9.815 3.707 -11.329 1.00 96.38 114 GLY A O 1
ATOM 886 N N . LEU A 1 115 ? 10.610 5.474 -12.464 1.00 96.25 115 LEU A N 1
ATOM 887 C CA . LEU A 1 115 ? 11.562 5.905 -11.437 1.00 96.25 115 LEU A CA 1
ATOM 888 C C . LEU A 1 115 ? 10.837 6.670 -10.317 1.00 96.25 115 LEU A C 1
ATOM 890 O O . LEU A 1 115 ? 10.176 7.676 -10.591 1.00 96.25 115 LEU A O 1
ATOM 894 N N . HIS A 1 116 ? 10.997 6.245 -9.062 1.00 94.38 116 HIS A N 1
ATOM 895 C CA . HIS A 1 116 ? 10.424 6.923 -7.890 1.00 94.38 116 HIS A CA 1
ATOM 896 C C . HIS A 1 116 ? 11.517 7.551 -7.019 1.00 94.38 116 HIS A C 1
ATOM 898 O O . HIS A 1 116 ? 12.505 6.905 -6.688 1.00 94.38 116 HIS A O 1
ATOM 904 N N . ILE A 1 117 ? 11.319 8.811 -6.624 1.00 89.75 117 ILE A N 1
ATOM 905 C CA . ILE A 1 117 ? 12.195 9.559 -5.710 1.00 89.75 117 ILE A CA 1
ATOM 906 C C . ILE A 1 117 ? 11.360 9.953 -4.490 1.00 89.75 117 ILE A C 1
ATOM 908 O O . ILE A 1 117 ? 10.220 10.396 -4.657 1.00 89.75 117 ILE A O 1
ATOM 912 N N . PHE A 1 118 ? 11.916 9.779 -3.291 1.00 81.62 118 PHE A N 1
ATOM 913 C CA . PHE A 1 118 ? 11.245 10.000 -2.008 1.00 81.62 118 PHE A CA 1
ATOM 914 C C . PHE A 1 118 ? 12.023 10.987 -1.142 1.00 81.62 118 PHE A C 1
ATOM 916 O O . PHE A 1 118 ? 13.273 10.919 -1.166 1.00 81.62 118 PHE A O 1
#

Sequence (118 aa):
MGTSLRTAYNRISNERSSRDIYNLQVRCIDYPRPDLENTVNFLEAAQLSSTFRSAPRPERPLKVVIAGAGLAGLSTAKYLADAGHQPLLLEARDVLGGKVAAWKDEDGDWYETGLHIF

pLDDT: mean 85.85, std 19.97, range [35.22, 98.88]

Mean predicted aligned error: 11.8 Å

Solvent-accessible surface area (backbone atoms only — not comparable to full-atom values): 7746 Å² total; per-residue (Å²): 140,83,88,80,83,85,75,84,80,75,80,76,80,76,78,71,74,80,69,83,77,74,79,83,78,88,74,94,70,87,73,79,81,74,84,53,76,81,32,69,68,46,46,51,51,50,53,62,58,44,50,35,56,72,42,78,69,56,95,70,58,53,78,42,82,38,88,39,42,21,67,68,39,47,50,52,38,50,48,39,40,44,34,49,33,46,58,45,79,42,53,95,59,100,62,60,29,61,76,70,20,66,48,66,53,96,91,66,52,78,51,60,68,60,93,83,85,134